Protein AF-A0A9N9ANK9-F1 (afdb_monomer_lite)

pLDDT: mean 88.63, std 9.68, range [51.28, 98.12]

Foldseek 3Di:
DVVVVVLVVVLVVVLVVLVVVQVVVQVVVVDQAPDNQPDDGGPPDDSVCSNVVSVVVSVVVVLVVCCVVVVDPPVVSVVVVVVVVVVVVVVVCCVPVPCVVVCVVVVVCPDPVVVVVVPDDCPPPPDPSVVVVVVVVVVVVVVVD

Structure (mmCIF, N/CA/C/O backbone):
data_AF-A0A9N9ANK9-F1
#
_entry.id   AF-A0A9N9ANK9-F1
#
loop_
_atom_site.group_PDB
_atom_site.id
_atom_site.type_symbol
_atom_site.label_atom_id
_atom_site.label_alt_id
_atom_site.label_comp_id
_atom_site.label_asym_id
_atom_site.label_entity_id
_atom_site.label_seq_id
_atom_site.pdbx_PDB_ins_code
_atom_site.Cartn_x
_atom_site.Cartn_y
_atom_site.Cartn_z
_atom_site.occupancy
_atom_site.B_iso_or_equiv
_atom_site.auth_seq_id
_atom_site.auth_comp_id
_atom_site.auth_asym_id
_atom_site.auth_atom_id
_atom_site.pdbx_PDB_model_num
ATOM 1 N N . MET A 1 1 ? -1.232 -10.066 -22.887 1.00 51.28 1 MET A N 1
ATOM 2 C CA . MET A 1 1 ? -2.193 -10.144 -21.765 1.00 51.28 1 MET A CA 1
ATOM 3 C C . MET A 1 1 ? -1.749 -11.179 -20.721 1.00 51.28 1 MET A C 1
ATOM 5 O O . MET A 1 1 ? -1.412 -10.767 -19.623 1.00 51.28 1 MET A O 1
ATOM 9 N N . ALA A 1 2 ? -1.550 -12.457 -21.082 1.00 61.03 2 ALA A N 1
ATOM 10 C CA . ALA A 1 2 ? -1.174 -13.544 -20.151 1.00 61.03 2 ALA A CA 1
ATOM 11 C C . ALA A 1 2 ? 0.040 -13.285 -19.223 1.00 61.03 2 ALA A C 1
ATOM 13 O O . ALA A 1 2 ? 0.011 -13.645 -18.052 1.00 61.03 2 ALA A O 1
ATOM 14 N N . ARG A 1 3 ? 1.102 -12.609 -19.694 1.00 64.50 3 ARG A N 1
ATOM 15 C CA . ARG A 1 3 ? 2.289 -12.312 -18.860 1.00 64.50 3 ARG A CA 1
ATOM 16 C C . ARG A 1 3 ? 1.998 -11.349 -17.695 1.00 64.50 3 ARG A C 1
ATOM 18 O O . ARG A 1 3 ? 2.727 -11.384 -16.711 1.00 64.50 3 ARG A O 1
ATOM 25 N N . ARG A 1 4 ? 0.996 -10.466 -17.805 1.00 70.81 4 ARG A N 1
ATOM 26 C CA . ARG A 1 4 ? 0.633 -9.533 -16.718 1.00 70.81 4 ARG A CA 1
ATOM 27 C C . ARG A 1 4 ? -0.197 -10.247 -15.647 1.00 70.81 4 ARG A C 1
ATOM 29 O O . ARG A 1 4 ? 0.123 -10.116 -14.472 1.00 70.81 4 ARG A O 1
ATOM 36 N N . GLU A 1 5 ? -1.136 -11.090 -16.073 1.00 76.88 5 GLU A N 1
ATOM 37 C CA . GLU A 1 5 ? -1.955 -11.929 -15.186 1.00 76.88 5 GLU A CA 1
ATOM 38 C C . GLU A 1 5 ? -1.100 -12.883 -14.341 1.00 76.88 5 GLU A C 1
ATOM 40 O O . GLU A 1 5 ? -1.249 -12.936 -13.126 1.00 76.88 5 GLU A O 1
ATOM 45 N N . ILE A 1 6 ? -0.126 -13.574 -14.949 1.00 87.31 6 ILE A N 1
ATOM 46 C CA . ILE A 1 6 ? 0.747 -14.516 -14.222 1.00 87.31 6 ILE A CA 1
ATOM 47 C C . ILE A 1 6 ? 1.570 -13.805 -13.140 1.00 87.31 6 ILE A C 1
ATOM 49 O O . ILE A 1 6 ? 1.766 -14.346 -12.056 1.00 87.31 6 ILE A O 1
ATOM 53 N N . VAL A 1 7 ? 2.043 -12.584 -13.406 1.00 88.88 7 VAL A N 1
ATOM 54 C CA . VAL A 1 7 ? 2.801 -11.802 -12.416 1.00 88.88 7 VAL A CA 1
ATOM 55 C C . VAL A 1 7 ? 1.907 -11.405 -11.245 1.00 88.88 7 VAL A C 1
ATOM 57 O O . VAL A 1 7 ? 2.340 -11.519 -10.101 1.00 88.88 7 VAL A O 1
ATOM 60 N N . ALA A 1 8 ? 0.671 -10.980 -11.518 1.00 87.56 8 ALA A N 1
ATOM 61 C CA . ALA A 1 8 ? -0.296 -10.644 -10.479 1.00 87.56 8 ALA A CA 1
ATOM 62 C C . ALA A 1 8 ? -0.654 -11.871 -9.625 1.00 87.56 8 ALA A C 1
ATOM 64 O O . ALA A 1 8 ? -0.640 -11.787 -8.400 1.00 87.56 8 ALA A O 1
ATOM 65 N N . ILE A 1 9 ? -0.877 -13.028 -10.259 1.00 91.69 9 ILE A N 1
ATOM 66 C CA . ILE A 1 9 ? -1.126 -14.301 -9.568 1.00 91.69 9 ILE A CA 1
ATOM 67 C C . ILE A 1 9 ? 0.074 -14.686 -8.695 1.00 91.69 9 ILE A C 1
ATOM 69 O O . ILE A 1 9 ? -0.098 -15.009 -7.523 1.00 91.69 9 ILE A O 1
ATOM 73 N N . ASN A 1 10 ? 1.296 -14.604 -9.226 1.00 93.00 10 ASN A N 1
ATOM 74 C CA . ASN A 1 10 ? 2.510 -14.924 -8.475 1.00 93.00 10 ASN A CA 1
ATOM 75 C C . ASN A 1 10 ? 2.708 -13.995 -7.266 1.00 93.00 10 ASN A C 1
ATOM 77 O O . ASN A 1 10 ? 3.046 -14.456 -6.178 1.00 93.00 10 ASN A O 1
ATOM 81 N N . MET A 1 11 ? 2.454 -12.695 -7.441 1.00 93.81 11 MET A N 1
ATOM 82 C CA . MET A 1 11 ? 2.492 -11.718 -6.352 1.00 93.81 11 MET A CA 1
ATOM 83 C C . MET A 1 11 ? 1.451 -12.042 -5.275 1.00 93.81 11 MET A C 1
ATOM 85 O O . MET A 1 11 ? 1.744 -11.991 -4.086 1.00 93.81 11 MET A O 1
ATOM 89 N N . PHE A 1 12 ? 0.239 -12.422 -5.682 1.00 93.88 12 PHE A N 1
ATOM 90 C CA . PHE A 1 12 ? -0.828 -12.777 -4.753 1.00 93.88 12 PHE A CA 1
ATOM 91 C C . PHE A 1 12 ? -0.499 -14.044 -3.951 1.00 93.88 12 PHE A C 1
ATOM 93 O O . PHE A 1 12 ? -0.618 -14.046 -2.728 1.00 93.88 12 PHE A O 1
ATOM 100 N N . ILE A 1 13 ? -0.006 -15.097 -4.609 1.00 95.44 13 ILE A N 1
ATOM 101 C CA . ILE A 1 13 ? 0.441 -16.331 -3.941 1.00 95.44 13 ILE A CA 1
ATOM 102 C C . ILE A 1 13 ? 1.585 -16.039 -2.962 1.00 95.44 13 ILE A C 1
ATOM 104 O O . ILE A 1 13 ? 1.593 -16.546 -1.835 1.00 95.44 13 ILE A O 1
ATOM 108 N N . GLY A 1 14 ? 2.539 -15.194 -3.361 1.00 95.31 14 GLY A N 1
ATOM 109 C CA . GLY A 1 14 ? 3.621 -14.774 -2.479 1.00 95.31 14 GLY A CA 1
ATOM 110 C C . GLY A 1 14 ? 3.116 -13.966 -1.281 1.00 95.31 14 GLY A C 1
ATOM 111 O O . GLY A 1 14 ? 3.576 -14.207 -0.168 1.00 95.31 14 GLY A O 1
ATOM 112 N N . GLN A 1 15 ? 2.115 -13.100 -1.462 1.00 95.25 15 GLN A N 1
ATOM 113 C CA . GLN A 1 15 ? 1.495 -12.349 -0.369 1.00 95.25 15 GLN A CA 1
ATOM 114 C C . GLN A 1 15 ? 0.753 -13.261 0.620 1.00 95.25 15 GLN A C 1
ATOM 116 O O . GLN A 1 15 ? 0.884 -13.077 1.830 1.00 95.25 15 GLN A O 1
ATOM 121 N N . LEU A 1 16 ? 0.024 -14.270 0.132 1.00 95.38 16 LEU A N 1
ATOM 122 C CA . LEU A 1 16 ? -0.623 -15.273 0.987 1.00 95.38 16 LEU A CA 1
ATOM 123 C C . LEU A 1 16 ? 0.405 -16.076 1.788 1.00 95.38 16 LEU A C 1
ATOM 125 O O . LEU A 1 16 ? 0.236 -16.286 2.987 1.00 95.38 16 LEU A O 1
ATOM 129 N N . THR A 1 17 ? 1.497 -16.479 1.137 1.00 95.25 17 THR A N 1
ATOM 130 C CA . THR A 1 17 ? 2.615 -17.151 1.811 1.00 95.25 17 THR A CA 1
ATOM 131 C C . THR A 1 17 ? 3.243 -16.238 2.863 1.00 95.25 17 THR A C 1
ATOM 133 O O . THR A 1 17 ? 3.527 -16.686 3.969 1.00 95.25 17 THR A O 1
ATOM 136 N N . CYS A 1 18 ? 3.405 -14.948 2.561 1.00 94.50 18 CYS A N 1
ATOM 137 C CA . CYS A 1 18 ? 3.950 -13.966 3.490 1.00 94.50 18 CYS A CA 1
ATOM 138 C C . CYS A 1 18 ? 3.066 -13.828 4.740 1.00 94.50 18 CYS A C 1
ATOM 140 O O . CYS A 1 18 ? 3.575 -13.888 5.857 1.00 94.50 18 CYS A O 1
ATOM 142 N N . GLU A 1 19 ? 1.745 -13.731 4.573 1.00 93.19 19 GLU A N 1
ATOM 143 C CA . GLU A 1 19 ? 0.803 -13.670 5.698 1.00 93.19 19 GLU A CA 1
ATOM 144 C C . GLU A 1 19 ? 0.806 -14.971 6.516 1.00 93.19 19 GLU A C 1
ATOM 146 O O . GLU A 1 19 ? 0.823 -14.940 7.747 1.00 93.19 19 GLU A O 1
ATOM 151 N N . LEU A 1 20 ? 0.888 -16.127 5.850 1.00 94.38 20 LEU A N 1
ATOM 152 C CA . LEU A 1 20 ? 1.031 -17.417 6.523 1.00 94.38 20 LEU A CA 1
ATOM 153 C C . LEU A 1 20 ? 2.319 -17.473 7.358 1.00 94.38 20 LEU A C 1
ATOM 155 O O . LEU A 1 20 ? 2.286 -17.867 8.525 1.00 94.38 20 LEU A O 1
ATOM 159 N N . THR A 1 21 ? 3.449 -17.038 6.798 1.00 93.44 21 THR A N 1
ATOM 160 C CA . THR A 1 21 ? 4.715 -16.945 7.529 1.00 93.44 21 THR A CA 1
ATOM 161 C C . THR A 1 21 ? 4.604 -15.972 8.702 1.00 93.44 21 THR A C 1
ATOM 163 O O . THR A 1 21 ? 5.070 -16.303 9.790 1.00 93.44 21 THR A O 1
ATOM 166 N N . ASN A 1 22 ? 3.943 -14.818 8.536 1.00 92.88 22 ASN A N 1
ATOM 167 C CA . ASN A 1 22 ? 3.691 -13.879 9.636 1.00 92.88 22 ASN A CA 1
ATOM 168 C C . ASN A 1 22 ? 2.927 -14.561 10.782 1.00 92.88 22 ASN A C 1
ATOM 170 O O . ASN A 1 22 ? 3.339 -14.484 11.941 1.00 92.88 22 ASN A O 1
ATOM 174 N N . ALA A 1 23 ? 1.853 -15.284 10.458 1.00 91.00 23 ALA A N 1
ATOM 175 C CA . ALA A 1 23 ? 1.030 -15.987 11.434 1.00 91.00 23 ALA A CA 1
ATOM 176 C C . ALA A 1 23 ? 1.799 -17.100 12.167 1.00 91.00 23 ALA A C 1
ATOM 178 O O . ALA A 1 23 ? 1.646 -17.261 13.380 1.00 91.00 23 ALA A O 1
ATOM 179 N N . ILE A 1 24 ? 2.646 -17.852 11.456 1.00 93.25 24 ILE A N 1
ATOM 180 C CA . ILE A 1 24 ? 3.510 -18.880 12.053 1.00 93.25 24 ILE A CA 1
ATOM 181 C C . ILE A 1 24 ? 4.541 -18.233 12.981 1.00 93.25 24 ILE A C 1
ATOM 183 O O . ILE A 1 24 ? 4.656 -18.634 14.138 1.00 93.25 24 ILE A O 1
ATOM 187 N N . LEU A 1 25 ? 5.248 -17.199 12.517 1.00 91.81 25 LEU A N 1
ATOM 188 C CA . LEU A 1 25 ? 6.277 -16.512 13.301 1.00 91.81 25 LEU A CA 1
ATOM 189 C C . LEU A 1 25 ? 5.710 -15.895 14.578 1.00 91.81 25 LEU A C 1
ATOM 191 O O . LEU A 1 25 ? 6.319 -16.033 15.636 1.00 91.81 25 LEU A O 1
ATOM 195 N N . LYS A 1 26 ? 4.508 -15.312 14.516 1.00 91.31 26 LYS A N 1
ATOM 196 C CA . LYS A 1 26 ? 3.802 -14.816 15.706 1.00 91.31 26 LYS A CA 1
ATOM 197 C C . LYS A 1 26 ? 3.621 -15.899 16.764 1.00 91.31 26 LYS A C 1
ATOM 199 O O . LYS A 1 26 ? 3.797 -15.634 17.949 1.00 91.31 26 LYS A O 1
ATOM 204 N N . ARG A 1 27 ? 3.308 -17.130 16.350 1.00 89.94 27 ARG A N 1
ATOM 205 C CA . ARG A 1 27 ? 3.131 -18.276 17.259 1.00 89.94 27 ARG A CA 1
ATOM 206 C C . ARG A 1 27 ? 4.448 -18.843 17.789 1.00 89.94 27 ARG A C 1
ATOM 208 O O . ARG A 1 27 ? 4.404 -19.538 18.803 1.00 89.94 27 ARG A O 1
ATOM 215 N N . ILE A 1 28 ? 5.573 -18.570 17.129 1.00 92.44 28 ILE A N 1
ATOM 216 C CA . ILE A 1 28 ? 6.914 -18.996 17.555 1.00 92.44 28 ILE A CA 1
ATOM 217 C C . ILE A 1 28 ? 7.517 -17.980 18.529 1.00 92.44 28 ILE A C 1
ATOM 219 O O . ILE A 1 28 ? 7.909 -18.361 19.625 1.00 92.44 28 ILE A O 1
ATOM 223 N N . ILE A 1 29 ? 7.567 -16.700 18.144 1.00 90.38 29 ILE A N 1
ATOM 224 C CA . ILE A 1 29 ? 8.255 -15.640 18.902 1.00 90.38 29 ILE A CA 1
ATOM 225 C C . ILE A 1 29 ? 7.463 -15.257 20.154 1.00 90.38 29 ILE A C 1
ATOM 227 O O . ILE A 1 29 ? 8.041 -15.027 21.210 1.00 90.38 29 ILE A O 1
ATOM 231 N N . ARG A 1 30 ? 6.131 -15.217 20.043 1.00 86.00 30 ARG A N 1
ATOM 232 C CA . ARG A 1 30 ? 5.210 -14.958 21.157 1.00 86.00 30 ARG A CA 1
ATOM 233 C C . ARG A 1 30 ? 5.501 -13.686 21.966 1.00 86.00 30 ARG A C 1
ATOM 235 O O . ARG A 1 30 ? 5.218 -13.636 23.159 1.00 86.00 30 ARG A O 1
ATOM 242 N N . GLU A 1 31 ? 6.025 -12.645 21.322 1.00 84.88 31 GLU A N 1
ATOM 243 C CA . GLU A 1 31 ? 6.311 -11.377 21.997 1.00 84.88 31 GLU A CA 1
ATOM 244 C C . GLU A 1 31 ? 5.015 -10.652 22.380 1.00 84.88 31 GLU A C 1
ATOM 246 O O . GLU A 1 31 ? 4.103 -10.480 21.555 1.00 84.88 31 GLU A O 1
ATOM 251 N N . GLN A 1 32 ? 4.943 -10.227 23.641 1.00 80.38 32 GLN A N 1
ATOM 252 C CA . GLN A 1 32 ? 3.843 -9.429 24.168 1.00 80.38 32 GLN A CA 1
ATOM 253 C C . GLN A 1 32 ? 3.865 -8.037 23.529 1.00 80.38 32 GLN A C 1
ATOM 255 O O . GLN A 1 32 ? 4.925 -7.454 23.304 1.00 80.38 32 GLN A O 1
ATOM 260 N N . ARG A 1 33 ? 2.690 -7.502 23.181 1.00 81.44 33 ARG A N 1
ATOM 261 C CA . ARG A 1 33 ? 2.611 -6.157 22.600 1.00 81.44 33 ARG A CA 1
ATOM 262 C C . ARG A 1 33 ? 3.108 -5.126 23.624 1.00 81.44 33 ARG A C 1
ATOM 264 O O . ARG A 1 33 ? 2.884 -5.316 24.814 1.00 81.44 33 ARG A O 1
ATOM 271 N N . PRO A 1 34 ? 3.660 -3.979 23.185 1.00 79.69 34 PRO A N 1
ATOM 272 C CA . PRO A 1 34 ? 4.038 -2.884 24.088 1.00 79.69 34 PRO A CA 1
ATOM 273 C C . PRO A 1 34 ? 2.884 -2.361 24.956 1.00 79.69 34 PRO A C 1
ATOM 275 O O . PRO A 1 34 ? 3.088 -1.624 25.916 1.00 79.69 34 PRO A O 1
ATOM 278 N N . THR A 1 35 ? 1.641 -2.680 24.597 1.00 71.81 35 THR A N 1
ATOM 279 C CA . THR A 1 35 ? 0.462 -2.366 25.393 1.00 71.81 35 THR A CA 1
ATOM 280 C C . THR A 1 35 ? -0.564 -3.479 25.215 1.00 71.81 35 THR A C 1
ATOM 282 O O . THR A 1 35 ? -1.080 -3.691 24.117 1.00 71.81 35 THR A O 1
ATOM 285 N N . ASP A 1 36 ? -0.892 -4.156 26.312 1.00 62.28 36 ASP A N 1
ATOM 286 C CA . ASP A 1 36 ? -1.730 -5.368 26.338 1.00 62.28 36 ASP A CA 1
ATOM 287 C C . ASP A 1 36 ? -3.182 -5.165 25.903 1.00 62.28 36 ASP A C 1
ATOM 289 O O . ASP A 1 36 ? -3.928 -6.120 25.721 1.00 62.28 36 ASP A O 1
ATOM 293 N N . LYS A 1 37 ? -3.600 -3.910 25.735 1.00 63.00 37 LYS A N 1
ATOM 294 C CA . LYS A 1 37 ? -4.984 -3.532 25.441 1.00 63.00 37 LYS A CA 1
ATOM 295 C C . LYS A 1 37 ? -5.261 -3.285 23.953 1.00 63.00 37 LYS A C 1
ATOM 297 O O . LYS A 1 37 ? -6.402 -3.032 23.607 1.00 63.00 37 LYS A O 1
ATOM 302 N N . LEU A 1 38 ? -4.261 -3.360 23.065 1.00 62.62 38 LEU A N 1
ATOM 303 C CA . LEU A 1 38 ? -4.417 -3.088 21.620 1.00 62.62 38 LEU A CA 1
ATOM 304 C C . LEU A 1 38 ? -4.949 -4.285 20.794 1.00 62.62 38 LEU A C 1
ATOM 306 O O . LEU A 1 38 ? -4.733 -4.356 19.582 1.00 62.62 38 LEU A O 1
ATOM 310 N N . GLY A 1 39 ? -5.639 -5.234 21.429 1.00 63.28 39 GLY A N 1
ATOM 311 C CA . GLY A 1 39 ? -6.278 -6.390 20.793 1.00 63.28 39 GLY A CA 1
ATOM 312 C C . GLY A 1 39 ? -5.525 -7.708 20.971 1.00 63.28 39 GLY A C 1
ATOM 313 O O . GLY A 1 39 ? -4.366 -7.734 21.383 1.00 63.28 39 GLY A O 1
ATOM 314 N N . ASP A 1 40 ? -6.192 -8.802 20.615 1.00 64.56 40 ASP A N 1
ATOM 315 C CA . ASP A 1 40 ? -5.705 -10.149 20.898 1.00 64.56 40 ASP A CA 1
ATOM 316 C C . ASP A 1 40 ? -4.525 -10.550 19.987 1.00 64.56 40 ASP A C 1
ATOM 318 O O . ASP A 1 40 ? -4.450 -10.201 18.799 1.00 64.56 40 ASP A O 1
ATOM 322 N N . GLY A 1 41 ? -3.574 -11.297 20.557 1.00 73.81 41 GLY A N 1
ATOM 323 C CA . GLY A 1 41 ? -2.460 -11.931 19.846 1.00 73.81 41 GLY A CA 1
ATOM 324 C C . GLY A 1 41 ? -1.095 -11.247 19.985 1.00 73.81 41 GLY A C 1
ATOM 325 O O . GLY A 1 41 ? -0.946 -10.153 20.521 1.00 73.81 41 GLY A O 1
ATOM 326 N N . TYR A 1 42 ? -0.069 -11.914 19.460 1.00 80.50 42 TYR A N 1
ATOM 327 C CA . TYR A 1 42 ? 1.328 -11.496 19.595 1.00 80.50 42 TYR A CA 1
ATOM 328 C C . TYR A 1 42 ? 1.660 -10.247 18.770 1.00 80.50 42 TYR A C 1
ATOM 330 O O . TYR A 1 42 ? 1.070 -10.004 17.710 1.00 80.50 42 TYR A O 1
ATOM 338 N N . GLY A 1 43 ? 2.579 -9.428 19.287 1.00 79.69 43 GLY A N 1
ATOM 339 C CA . GLY A 1 43 ? 2.971 -8.150 18.688 1.00 79.69 43 GLY A CA 1
ATOM 340 C C . GLY A 1 43 ? 3.968 -8.274 17.543 1.00 79.69 43 GLY A C 1
ATOM 341 O O . GLY A 1 43 ? 3.963 -7.443 16.637 1.00 79.69 43 GLY A O 1
ATOM 342 N N . MET A 1 44 ? 4.781 -9.328 17.554 1.00 85.38 44 MET A N 1
ATOM 343 C CA . MET A 1 44 ? 5.884 -9.497 16.614 1.00 85.38 44 MET A CA 1
ATOM 344 C C . MET A 1 44 ? 5.748 -10.781 15.793 1.00 85.38 44 MET A C 1
ATOM 346 O O . MET A 1 44 ? 5.400 -11.820 16.359 1.00 85.38 44 MET A O 1
ATOM 350 N N . PRO A 1 45 ? 6.042 -10.743 14.476 1.00 90.50 45 PRO A N 1
ATOM 351 C CA . PRO A 1 45 ? 6.375 -9.563 13.658 1.00 90.50 45 PRO A CA 1
ATOM 352 C C . PRO A 1 45 ? 5.146 -8.746 13.196 1.00 90.50 45 PRO A C 1
ATOM 354 O O . PRO A 1 45 ? 4.035 -9.267 13.072 1.00 90.50 45 PRO A O 1
ATOM 357 N N . SER A 1 46 ? 5.347 -7.461 12.875 1.00 91.06 46 SER A N 1
ATOM 358 C CA . SER A 1 46 ? 4.289 -6.567 12.366 1.00 91.06 46 SER A CA 1
ATOM 359 C C . SER A 1 46 ? 3.769 -7.001 10.986 1.00 91.06 46 SER A C 1
ATOM 361 O O . SER A 1 46 ? 4.512 -6.968 10.005 1.00 91.06 46 SER A O 1
ATOM 363 N N . SER A 1 47 ? 2.477 -7.351 10.890 1.00 89.31 47 SER A N 1
ATOM 364 C CA . SER A 1 47 ? 1.830 -7.739 9.620 1.00 89.31 47 SER A CA 1
ATOM 365 C C . SER A 1 47 ? 1.853 -6.614 8.589 1.00 89.31 47 SER A C 1
ATOM 367 O O . SER A 1 47 ? 2.157 -6.855 7.428 1.00 89.31 47 SER A O 1
ATOM 369 N N . HIS A 1 48 ? 1.586 -5.373 9.009 1.00 90.00 48 HIS A N 1
ATOM 370 C CA . HIS A 1 48 ? 1.578 -4.221 8.103 1.00 90.00 48 HIS A CA 1
ATOM 371 C C . HIS A 1 48 ? 2.969 -3.958 7.519 1.00 90.00 48 HIS A C 1
ATOM 373 O O . HIS A 1 48 ? 3.105 -3.748 6.316 1.00 90.00 48 HIS A O 1
ATOM 379 N N . ALA A 1 49 ? 4.012 -4.019 8.354 1.00 93.12 49 ALA A N 1
ATOM 380 C CA . ALA A 1 49 ? 5.383 -3.838 7.887 1.00 93.12 49 ALA A CA 1
ATOM 381 C C . ALA A 1 49 ? 5.802 -4.972 6.943 1.00 93.12 49 ALA A C 1
ATOM 383 O O . ALA A 1 49 ? 6.395 -4.716 5.898 1.00 93.12 49 ALA A O 1
ATOM 384 N N . GLN A 1 50 ? 5.450 -6.215 7.277 1.00 93.75 50 GLN A N 1
ATOM 385 C CA . GLN A 1 50 ? 5.754 -7.374 6.446 1.00 93.75 50 GLN A CA 1
ATOM 386 C C . GLN A 1 50 ? 5.030 -7.324 5.091 1.00 93.75 50 GLN A C 1
ATOM 388 O O . GLN A 1 50 ? 5.656 -7.582 4.065 1.00 93.75 50 GLN A O 1
ATOM 393 N N . PHE A 1 51 ? 3.754 -6.928 5.074 1.00 93.12 51 PHE A N 1
ATOM 394 C CA . PHE A 1 51 ? 2.981 -6.694 3.855 1.00 93.12 51 PHE A CA 1
ATOM 395 C C . PHE A 1 51 ? 3.672 -5.660 2.960 1.00 93.12 51 PHE A C 1
ATOM 397 O O . PHE A 1 51 ? 4.038 -5.960 1.826 1.00 93.12 51 PHE A O 1
ATOM 404 N N . VAL A 1 52 ? 3.921 -4.453 3.478 1.00 95.06 52 VAL A N 1
ATOM 405 C CA . VAL A 1 52 ? 4.520 -3.369 2.681 1.00 95.06 52 VAL A CA 1
ATOM 406 C C . VAL A 1 52 ? 5.933 -3.737 2.222 1.00 95.06 52 VAL A C 1
ATOM 408 O O . VAL A 1 52 ? 6.288 -3.489 1.070 1.00 95.06 52 VAL A O 1
ATOM 411 N N . GLY A 1 53 ? 6.721 -4.384 3.085 1.00 96.00 53 GLY A N 1
ATOM 412 C CA . GLY A 1 53 ? 8.063 -4.862 2.759 1.00 96.00 53 GLY A CA 1
ATOM 413 C C . GLY A 1 53 ? 8.069 -5.881 1.619 1.00 96.00 53 GLY A C 1
ATOM 414 O O . GLY A 1 53 ? 8.864 -5.745 0.688 1.00 96.00 53 GLY A O 1
ATOM 415 N N . TYR A 1 54 ? 7.151 -6.855 1.638 1.00 96.06 54 TYR A N 1
ATOM 416 C CA . TYR A 1 54 ? 6.989 -7.813 0.543 1.00 96.06 54 TYR A CA 1
ATOM 417 C C . TYR A 1 54 ? 6.681 -7.103 -0.780 1.00 96.06 54 TYR A C 1
ATOM 419 O O . TYR A 1 54 ? 7.387 -7.316 -1.769 1.00 96.06 54 TYR A O 1
ATOM 427 N N . PHE A 1 55 ? 5.674 -6.222 -0.796 1.00 93.88 55 PHE A N 1
ATOM 428 C CA . PHE A 1 55 ? 5.279 -5.500 -2.007 1.00 93.88 55 PHE A CA 1
ATOM 429 C C . PHE A 1 55 ? 6.412 -4.635 -2.562 1.00 93.88 55 PHE A C 1
ATOM 431 O O . PHE A 1 55 ? 6.628 -4.626 -3.776 1.00 93.88 55 PHE A O 1
ATOM 438 N N . ALA A 1 56 ? 7.157 -3.940 -1.700 1.00 94.56 56 ALA A N 1
ATOM 439 C CA . ALA A 1 56 ? 8.281 -3.107 -2.111 1.00 94.56 56 ALA A CA 1
ATOM 440 C C . ALA A 1 56 ? 9.388 -3.939 -2.776 1.00 94.56 56 ALA A C 1
ATOM 442 O O . ALA A 1 56 ? 9.784 -3.650 -3.908 1.00 94.56 56 ALA A O 1
ATOM 443 N N . VAL A 1 57 ? 9.844 -5.011 -2.117 1.00 96.12 57 VAL A N 1
ATOM 444 C CA . VAL A 1 57 ? 10.916 -5.873 -2.640 1.00 96.12 57 VAL A CA 1
ATOM 445 C C . VAL A 1 57 ? 10.478 -6.572 -3.924 1.00 96.12 57 VAL A C 1
ATOM 447 O O . VAL A 1 57 ? 11.206 -6.541 -4.918 1.00 96.12 57 VAL A O 1
ATOM 450 N N . PHE A 1 58 ? 9.274 -7.151 -3.946 1.00 95.50 58 PHE A N 1
ATOM 451 C CA . PHE A 1 58 ? 8.735 -7.804 -5.137 1.00 95.50 58 PHE A CA 1
ATOM 452 C C . PHE A 1 58 ? 8.649 -6.832 -6.318 1.00 95.50 58 PHE A C 1
ATOM 454 O O . PHE A 1 58 ? 9.073 -7.170 -7.422 1.00 95.50 58 PHE A O 1
ATOM 461 N N . SER A 1 59 ? 8.150 -5.613 -6.091 1.00 93.25 59 SER A N 1
ATOM 462 C CA . SER A 1 59 ? 8.016 -4.595 -7.139 1.00 93.25 59 SER A CA 1
ATOM 463 C C . SER A 1 59 ? 9.373 -4.174 -7.701 1.00 93.25 59 SER A C 1
ATOM 465 O O . SER A 1 59 ? 9.526 -4.100 -8.919 1.00 93.25 59 SER A O 1
ATOM 467 N N . ILE A 1 60 ? 10.378 -3.958 -6.847 1.00 94.31 60 ILE A N 1
ATOM 468 C CA . ILE A 1 60 ? 11.739 -3.602 -7.281 1.00 94.31 60 ILE A CA 1
ATOM 469 C C . ILE A 1 60 ? 12.348 -4.723 -8.129 1.00 94.31 60 ILE A C 1
ATOM 471 O O . ILE A 1 60 ? 12.826 -4.467 -9.236 1.00 94.31 60 ILE A O 1
ATOM 475 N N . LEU A 1 61 ? 12.283 -5.971 -7.654 1.00 94.88 61 LEU A N 1
ATOM 476 C CA . LEU A 1 61 ? 12.776 -7.128 -8.405 1.00 94.88 61 LEU A CA 1
ATOM 477 C C . LEU A 1 61 ? 12.028 -7.286 -9.730 1.00 94.88 61 LEU A C 1
ATOM 479 O O . LEU A 1 61 ? 12.635 -7.549 -10.769 1.00 94.88 61 LEU A O 1
ATOM 483 N N . HIS A 1 62 ? 10.714 -7.063 -9.723 1.00 93.62 62 HIS A N 1
ATOM 484 C CA . HIS A 1 62 ? 9.907 -7.106 -10.928 1.00 93.62 62 HIS A CA 1
ATOM 485 C C . HIS A 1 62 ? 10.366 -6.070 -11.957 1.00 93.62 62 HIS A C 1
ATOM 487 O O . HIS A 1 62 ? 10.590 -6.422 -13.116 1.00 93.62 62 HIS A O 1
ATOM 493 N N . LEU A 1 63 ? 10.552 -4.815 -11.544 1.00 93.69 63 LEU A N 1
ATOM 494 C CA . LEU A 1 63 ? 11.044 -3.744 -12.410 1.00 93.69 63 LEU A CA 1
ATOM 495 C C . LEU A 1 63 ? 12.448 -4.049 -12.943 1.00 93.69 63 LEU A C 1
ATOM 497 O O . LEU A 1 63 ? 12.686 -3.881 -14.140 1.00 93.69 63 LEU A O 1
ATOM 501 N N . TYR A 1 64 ? 13.335 -4.590 -12.104 1.00 94.38 64 TYR A N 1
ATOM 502 C CA . TYR A 1 64 ? 14.658 -5.049 -12.528 1.00 94.38 64 TYR A CA 1
ATOM 503 C C . TYR A 1 64 ? 14.566 -6.076 -13.664 1.00 94.38 64 TYR A C 1
ATOM 505 O O . TYR A 1 64 ? 15.232 -5.921 -14.688 1.00 94.38 64 TYR A O 1
ATOM 513 N N . THR A 1 65 ? 13.672 -7.070 -13.558 1.00 93.88 65 THR A N 1
ATOM 514 C CA . THR A 1 65 ? 13.499 -8.063 -14.636 1.00 93.88 65 THR A CA 1
ATOM 515 C C . THR A 1 65 ? 13.045 -7.440 -15.959 1.00 93.88 65 THR A C 1
ATOM 517 O O . THR A 1 65 ? 13.367 -7.963 -17.025 1.00 93.88 65 THR A O 1
ATOM 520 N N . ARG A 1 66 ? 12.316 -6.314 -15.926 1.00 93.69 66 ARG A N 1
ATOM 521 C CA . ARG A 1 66 ? 11.879 -5.621 -17.147 1.00 93.69 66 ARG A CA 1
ATOM 522 C C . ARG A 1 66 ? 13.029 -4.945 -17.872 1.00 93.69 66 ARG A C 1
ATOM 524 O O . ARG A 1 66 ? 13.043 -4.963 -19.099 1.00 93.69 66 ARG A O 1
ATOM 531 N N . VAL A 1 67 ? 13.975 -4.392 -17.120 1.00 95.25 67 VAL A N 1
ATOM 532 C CA . VAL A 1 67 ? 15.200 -3.818 -17.680 1.00 95.25 67 VAL A CA 1
ATOM 533 C C . VAL A 1 67 ? 16.115 -4.929 -18.187 1.00 95.25 67 VAL A C 1
ATOM 535 O O . VAL A 1 67 ? 16.546 -4.881 -19.332 1.00 95.25 67 VAL A O 1
ATOM 538 N N . TYR A 1 68 ? 16.338 -5.973 -17.383 1.00 95.12 68 TYR A N 1
ATOM 539 C CA . TYR A 1 68 ? 17.212 -7.098 -17.738 1.00 95.12 68 TYR A CA 1
ATOM 540 C C . TYR A 1 68 ? 16.778 -7.817 -19.026 1.00 95.12 68 TYR A C 1
ATOM 542 O O . TYR A 1 68 ? 17.606 -8.147 -19.868 1.00 95.12 68 TYR A O 1
ATOM 550 N N . LEU A 1 69 ? 15.470 -8.022 -19.213 1.00 94.75 69 LEU A N 1
ATOM 551 C CA . LEU A 1 69 ? 14.911 -8.649 -20.417 1.00 94.75 69 LEU A CA 1
ATOM 552 C C . LEU A 1 69 ? 14.717 -7.666 -21.589 1.00 94.75 69 LEU A C 1
ATOM 554 O O . LEU A 1 69 ? 14.059 -8.018 -22.565 1.00 94.75 69 LEU A O 1
ATOM 558 N N . ASN A 1 70 ? 15.257 -6.445 -21.498 1.00 92.88 70 ASN A N 1
ATOM 559 C CA . ASN A 1 70 ? 15.163 -5.389 -22.513 1.00 92.88 70 ASN A CA 1
ATOM 560 C C . ASN A 1 70 ? 13.724 -4.981 -22.893 1.00 92.88 70 ASN A C 1
ATOM 562 O O . ASN A 1 70 ? 13.478 -4.506 -23.999 1.00 92.88 70 ASN A O 1
ATOM 566 N N . TYR A 1 71 ? 12.757 -5.133 -21.981 1.00 91.88 71 TYR A N 1
ATOM 567 C CA . TYR A 1 71 ? 11.393 -4.627 -22.188 1.00 91.88 71 TYR A CA 1
ATOM 568 C C . TYR A 1 71 ? 11.270 -3.124 -21.906 1.00 91.88 71 TYR A C 1
ATOM 570 O O . TYR A 1 71 ? 10.397 -2.471 -22.473 1.00 91.88 71 TYR A O 1
ATOM 578 N N . HIS A 1 72 ? 12.113 -2.587 -21.020 1.00 94.38 72 HIS A N 1
ATOM 579 C CA . HIS A 1 72 ? 12.145 -1.172 -20.649 1.00 94.38 72 HIS A CA 1
ATOM 580 C C . HIS A 1 72 ? 13.580 -0.676 -20.497 1.00 94.38 72 HIS A C 1
ATOM 582 O O . HIS A 1 72 ? 14.466 -1.434 -20.109 1.00 94.38 72 HIS A O 1
ATOM 588 N N . THR A 1 73 ? 13.800 0.616 -20.738 1.00 96.56 73 THR A N 1
ATOM 589 C CA . THR A 1 73 ? 15.071 1.264 -20.390 1.00 96.56 73 THR A CA 1
ATOM 590 C C . THR A 1 73 ? 15.086 1.670 -18.909 1.00 96.56 73 THR A C 1
ATOM 592 O O . THR A 1 73 ? 14.020 1.926 -18.336 1.00 96.56 73 THR A O 1
ATOM 595 N N . PRO A 1 74 ? 16.266 1.791 -18.266 1.00 95.81 74 PRO A N 1
ATOM 596 C CA . PRO A 1 74 ? 16.360 2.282 -16.888 1.00 95.81 74 PRO A CA 1
ATOM 597 C C . PRO A 1 74 ? 15.669 3.638 -16.701 1.00 95.81 74 PRO A C 1
ATOM 599 O O . PRO A 1 74 ? 14.936 3.836 -15.735 1.00 95.81 74 PRO A O 1
ATOM 602 N N . THR A 1 75 ? 15.821 4.545 -17.670 1.00 96.81 75 THR A N 1
ATOM 603 C CA . THR A 1 75 ? 15.190 5.869 -17.647 1.00 96.81 75 THR A CA 1
ATOM 604 C C . THR A 1 75 ? 13.665 5.781 -17.638 1.00 96.81 75 THR A C 1
ATOM 606 O O . THR A 1 75 ? 13.031 6.482 -16.856 1.00 96.81 75 THR A O 1
ATOM 609 N N . GLN A 1 76 ? 13.060 4.901 -18.447 1.00 96.88 76 GLN A N 1
ATOM 610 C CA . GLN A 1 76 ? 11.604 4.702 -18.444 1.00 96.88 76 GLN A CA 1
ATOM 611 C C . GLN A 1 76 ? 11.098 4.239 -17.074 1.00 96.88 76 GLN A C 1
ATOM 613 O O . GLN A 1 76 ? 10.083 4.740 -16.590 1.00 96.88 76 GLN A O 1
ATOM 618 N N . VAL A 1 77 ? 11.818 3.313 -16.435 1.00 96.12 77 VAL A N 1
ATOM 619 C CA . VAL A 1 77 ? 11.468 2.809 -15.101 1.00 96.12 77 VAL A CA 1
ATOM 620 C C . VAL A 1 77 ? 11.591 3.909 -14.043 1.00 96.12 77 VAL A C 1
ATOM 622 O O . VAL A 1 77 ? 10.668 4.088 -13.251 1.00 96.12 77 VAL A O 1
ATOM 625 N N . ILE A 1 78 ? 12.684 4.678 -14.052 1.00 95.88 78 ILE A N 1
ATOM 626 C CA . ILE A 1 78 ? 12.924 5.767 -13.090 1.00 95.88 78 ILE A CA 1
ATOM 627 C C . ILE A 1 78 ? 11.866 6.861 -13.232 1.00 95.88 78 ILE A C 1
ATOM 629 O O . ILE A 1 78 ? 11.256 7.255 -12.241 1.00 95.88 78 ILE A O 1
ATOM 633 N N . VAL A 1 79 ? 11.605 7.324 -14.458 1.00 97.50 79 VAL A N 1
ATOM 634 C CA . VAL A 1 79 ? 10.584 8.350 -14.716 1.00 97.50 79 VAL A CA 1
ATOM 635 C C . VAL A 1 79 ? 9.207 7.862 -14.264 1.00 97.50 79 VAL A C 1
ATOM 637 O O . VAL A 1 79 ? 8.504 8.590 -13.565 1.00 97.50 79 VAL A O 1
ATOM 640 N N . GLY A 1 80 ? 8.842 6.616 -14.586 1.00 95.88 80 GLY A N 1
ATOM 641 C CA . GLY A 1 80 ? 7.586 6.020 -14.128 1.00 95.88 80 GLY A CA 1
ATOM 642 C C . GLY A 1 80 ? 7.474 5.962 -12.601 1.00 95.88 80 GLY A C 1
ATOM 643 O O . GLY A 1 80 ? 6.436 6.323 -12.049 1.00 95.88 80 GLY A O 1
ATOM 644 N N . TYR A 1 81 ? 8.549 5.572 -11.912 1.00 94.19 81 TYR A N 1
ATOM 645 C CA . TYR A 1 81 ? 8.591 5.522 -10.450 1.00 94.19 81 TYR A CA 1
ATOM 646 C C . TYR A 1 81 ? 8.442 6.910 -9.809 1.00 94.19 81 TYR A C 1
ATOM 648 O O . TYR A 1 81 ? 7.686 7.068 -8.849 1.00 94.19 81 TYR A O 1
ATOM 656 N N . VAL A 1 82 ? 9.113 7.930 -10.357 1.00 96.94 82 VAL A N 1
ATOM 657 C CA . VAL A 1 82 ? 9.023 9.317 -9.871 1.00 96.94 82 VAL A CA 1
ATOM 658 C C . VAL A 1 82 ? 7.607 9.860 -10.044 1.00 96.94 82 VAL A C 1
ATOM 660 O O . VAL A 1 82 ? 7.025 10.359 -9.082 1.00 96.94 82 VAL A O 1
ATOM 663 N N . ILE A 1 83 ? 7.023 9.711 -11.236 1.00 97.94 83 ILE A N 1
ATOM 664 C CA . ILE A 1 83 ? 5.651 10.163 -11.508 1.00 97.94 83 ILE A CA 1
ATOM 665 C C . ILE A 1 83 ? 4.660 9.453 -10.577 1.00 97.94 83 ILE A C 1
ATOM 667 O O . ILE A 1 83 ? 3.815 10.107 -9.968 1.00 97.94 83 ILE A O 1
ATOM 671 N N . GLY A 1 84 ? 4.788 8.131 -10.416 1.00 96.44 84 GLY A N 1
ATOM 672 C CA . GLY A 1 84 ? 3.936 7.357 -9.512 1.00 96.44 84 GLY A CA 1
ATOM 673 C C . GLY A 1 84 ? 4.063 7.788 -8.048 1.00 96.44 84 GLY A C 1
ATOM 674 O O . GLY A 1 84 ? 3.053 7.903 -7.358 1.00 96.44 84 GLY A O 1
ATOM 675 N N . SER A 1 85 ? 5.278 8.096 -7.587 1.00 95.88 85 SER A N 1
ATOM 676 C CA . SER A 1 85 ? 5.521 8.573 -6.219 1.00 95.88 85 SER A CA 1
ATOM 677 C C . SER A 1 85 ? 4.903 9.951 -5.972 1.00 95.88 85 SER A C 1
ATOM 679 O O . SER A 1 85 ? 4.268 10.161 -4.939 1.00 95.88 85 SER A O 1
ATOM 681 N N . ILE A 1 86 ? 5.024 10.874 -6.933 1.00 98.12 86 ILE A N 1
ATOM 682 C CA . ILE A 1 86 ? 4.379 12.195 -6.862 1.00 98.12 86 ILE A CA 1
ATOM 683 C C . ILE A 1 86 ? 2.861 12.029 -6.804 1.00 98.12 86 ILE A C 1
ATOM 685 O O . ILE A 1 86 ? 2.213 12.608 -5.936 1.00 98.12 86 ILE A O 1
ATOM 689 N N . PHE A 1 87 ? 2.292 11.197 -7.680 1.00 98.12 87 PHE A N 1
ATOM 690 C CA . PHE A 1 87 ? 0.857 10.936 -7.682 1.00 98.12 87 PHE A CA 1
ATOM 691 C C . PHE A 1 87 ? 0.380 10.351 -6.347 1.00 98.12 87 PHE A C 1
ATOM 693 O O . PHE A 1 87 ? -0.622 10.814 -5.809 1.00 98.12 87 PHE A O 1
ATOM 700 N N . ALA A 1 88 ? 1.107 9.384 -5.777 1.00 95.81 88 ALA A N 1
ATOM 701 C CA . ALA A 1 88 ? 0.783 8.805 -4.474 1.00 95.81 88 ALA A CA 1
ATOM 702 C C . ALA A 1 88 ? 0.804 9.857 -3.350 1.00 95.81 88 ALA A C 1
ATOM 704 O O . ALA A 1 88 ? -0.111 9.890 -2.527 1.00 95.81 88 ALA A O 1
ATOM 705 N N . ALA A 1 89 ? 1.797 10.752 -3.344 1.00 97.44 89 ALA A N 1
ATOM 706 C CA . ALA A 1 89 ? 1.873 11.848 -2.382 1.00 97.44 89 ALA A CA 1
ATOM 707 C C . ALA A 1 89 ? 0.704 12.834 -2.545 1.00 97.44 89 ALA A C 1
ATOM 709 O O . ALA A 1 89 ? 0.036 13.170 -1.568 1.00 97.44 89 ALA A O 1
ATOM 710 N N . CYS A 1 90 ? 0.403 13.249 -3.779 1.00 98.00 90 CYS A N 1
ATOM 711 C CA . CYS A 1 90 ? -0.741 14.112 -4.072 1.00 98.00 90 CYS A CA 1
ATOM 712 C C . CYS A 1 90 ? -2.067 13.458 -3.666 1.00 98.00 90 CYS A C 1
ATOM 714 O O . CYS A 1 90 ? -2.926 14.125 -3.096 1.00 98.00 90 CYS A O 1
ATOM 716 N N . TRP A 1 91 ? -2.226 12.158 -3.922 1.00 97.62 91 TRP A N 1
ATOM 717 C CA . TRP A 1 91 ? -3.410 11.399 -3.530 1.00 97.62 91 TRP A CA 1
ATOM 718 C C . TRP A 1 91 ? -3.572 11.344 -2.011 1.00 97.62 91 TRP A C 1
ATOM 720 O O . TRP A 1 91 ? -4.662 11.601 -1.506 1.00 97.62 91 TRP A O 1
ATOM 730 N N . PHE A 1 92 ? -2.490 11.077 -1.276 1.00 95.88 92 PHE A N 1
ATOM 731 C CA . PHE A 1 92 ? -2.506 11.100 0.185 1.00 95.88 92 PHE A CA 1
ATOM 732 C C . PHE A 1 92 ? -2.927 12.476 0.716 1.00 95.88 92 PHE A C 1
ATOM 734 O O . PHE A 1 92 ? -3.833 12.566 1.541 1.00 95.88 92 PHE A O 1
ATOM 741 N N . VAL A 1 93 ? -2.339 13.555 0.186 1.00 96.81 93 VAL A N 1
ATOM 742 C CA . VAL A 1 93 ? -2.692 14.928 0.573 1.00 96.81 93 VAL A CA 1
ATOM 743 C C . VAL A 1 93 ? -4.159 15.235 0.266 1.00 96.81 93 VAL A C 1
ATOM 745 O O . VAL A 1 93 ? -4.864 15.773 1.116 1.00 96.81 93 VAL A O 1
ATOM 748 N N . LEU A 1 94 ? -4.643 14.863 -0.921 1.00 97.06 94 LEU A N 1
ATOM 749 C CA . LEU A 1 94 ? -6.040 15.037 -1.310 1.00 97.06 94 LEU A CA 1
ATOM 750 C C . LEU A 1 94 ? -6.984 14.308 -0.343 1.00 97.06 94 LEU A C 1
ATOM 752 O O . LEU A 1 94 ? -7.964 14.887 0.123 1.00 97.06 94 LEU A O 1
ATOM 756 N N . VAL A 1 95 ? -6.701 13.045 -0.029 1.00 94.88 95 VAL A N 1
ATOM 757 C CA . VAL A 1 95 ? -7.536 12.240 0.868 1.00 94.88 95 VAL A CA 1
ATOM 758 C C . VAL A 1 95 ? -7.559 12.837 2.276 1.00 94.88 95 VAL A C 1
ATOM 760 O O . VAL A 1 95 ? -8.641 13.067 2.819 1.00 94.88 95 VAL A O 1
ATOM 763 N N . GLU A 1 96 ? -6.391 13.130 2.847 1.00 93.00 96 GLU A N 1
ATOM 764 C CA . GLU A 1 96 ? -6.259 13.538 4.248 1.00 93.00 96 GLU A CA 1
ATOM 765 C C . GLU A 1 96 ? -6.660 14.994 4.505 1.00 93.00 96 GLU A C 1
ATOM 767 O O . GLU A 1 96 ? -7.322 15.278 5.503 1.00 93.00 96 GLU A O 1
ATOM 772 N N . TYR A 1 97 ? -6.318 15.918 3.605 1.00 95.25 97 TYR A N 1
ATOM 773 C CA . TYR A 1 97 ? -6.549 17.352 3.816 1.00 95.25 97 TYR A CA 1
ATOM 774 C C . TYR A 1 97 ? -7.770 17.905 3.082 1.00 95.25 97 TYR A C 1
ATOM 776 O O . TYR A 1 97 ? -8.211 19.005 3.405 1.00 95.25 97 TYR A O 1
ATOM 784 N N . VAL A 1 98 ? -8.341 17.172 2.119 1.00 95.56 98 VAL A N 1
ATOM 785 C CA . VAL A 1 98 ? -9.532 17.626 1.381 1.00 95.56 98 VAL A CA 1
ATOM 786 C C . VAL A 1 98 ? -10.711 16.694 1.612 1.00 95.56 98 VAL A C 1
ATOM 788 O O . VAL A 1 98 ? -11.705 17.115 2.199 1.00 95.56 98 VAL A O 1
ATOM 791 N N . LEU A 1 99 ? -10.619 15.425 1.199 1.00 95.56 99 LEU A N 1
ATOM 792 C CA . LEU A 1 99 ? -11.763 14.501 1.218 1.00 95.56 99 LEU A CA 1
ATOM 793 C C . LEU A 1 99 ? -12.216 14.144 2.637 1.00 95.56 99 LEU A C 1
ATOM 795 O O . LEU A 1 99 ? -13.414 13.973 2.890 1.00 95.56 99 LEU A O 1
ATOM 799 N N . ARG A 1 100 ? -11.273 14.036 3.575 1.00 92.94 100 ARG A N 1
ATOM 800 C CA . ARG A 1 100 ? -11.573 13.756 4.977 1.00 92.94 100 ARG A CA 1
ATOM 801 C C . ARG A 1 100 ? -12.315 14.926 5.646 1.00 92.94 100 ARG A C 1
ATOM 803 O O . ARG A 1 100 ? -13.415 14.665 6.139 1.00 92.94 100 ARG A O 1
ATOM 810 N N . PRO A 1 101 ? -11.831 16.188 5.621 1.00 93.50 101 PRO A N 1
ATOM 811 C CA . PRO A 1 101 ? -12.550 17.318 6.221 1.00 93.50 101 PRO A CA 1
ATOM 812 C C . PRO A 1 101 ? -13.948 17.566 5.652 1.00 93.50 101 PRO A C 1
ATOM 814 O O . PRO A 1 101 ? -14.867 17.865 6.410 1.00 93.50 101 PRO A O 1
ATOM 817 N N . ILE A 1 102 ? -14.151 17.386 4.342 1.00 95.12 102 ILE A N 1
ATOM 818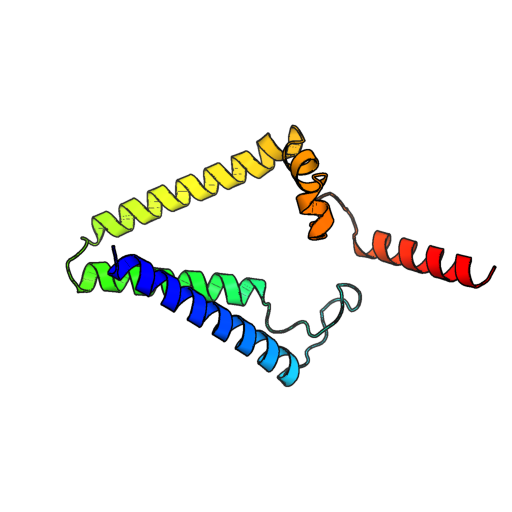 C CA . ILE A 1 102 ? -15.480 17.561 3.722 1.00 95.12 102 ILE A CA 1
ATOM 819 C C . ILE A 1 102 ? -16.444 16.393 4.011 1.00 95.12 102 ILE A C 1
ATOM 821 O O . ILE A 1 102 ? -17.583 16.383 3.541 1.00 95.12 102 ILE A O 1
ATOM 825 N N . GLY A 1 103 ? -16.002 15.384 4.769 1.00 92.88 103 GLY A N 1
ATOM 826 C CA . GLY A 1 103 ? -16.838 14.285 5.245 1.00 92.88 103 GLY A CA 1
ATOM 827 C C . GLY A 1 103 ? -17.081 13.164 4.233 1.00 92.88 103 GLY A C 1
ATOM 828 O O . GLY A 1 103 ? -17.950 12.324 4.474 1.00 92.88 103 GLY A O 1
ATOM 829 N N . VAL A 1 104 ? -16.331 13.099 3.125 1.00 94.44 104 VAL A N 1
ATOM 830 C CA . VAL A 1 104 ? -16.451 12.000 2.145 1.00 94.44 104 VAL A CA 1
ATOM 831 C C . VAL A 1 104 ? -16.066 10.666 2.783 1.00 94.44 104 VAL A C 1
ATOM 833 O O . VAL A 1 104 ? -16.812 9.69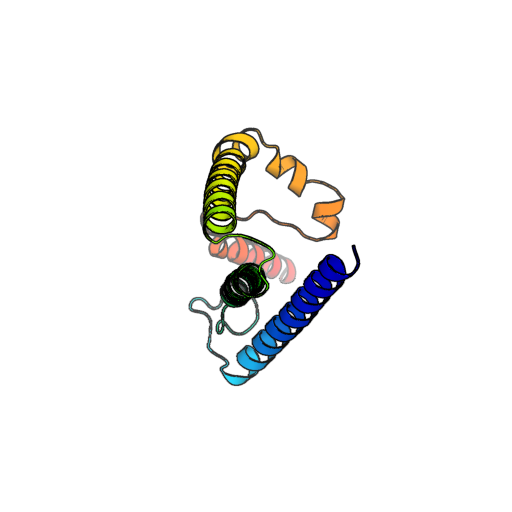7 2.655 1.00 94.44 104 VAL A O 1
ATOM 836 N N . LEU A 1 105 ? -14.959 10.621 3.532 1.00 92.00 105 LEU A N 1
ATOM 837 C CA . LEU A 1 105 ? -14.518 9.394 4.209 1.00 92.00 105 LEU A CA 1
ATOM 838 C C . LEU A 1 105 ? -15.537 8.926 5.251 1.00 92.00 105 LEU A C 1
ATOM 840 O O . LEU A 1 105 ? -15.843 7.739 5.314 1.00 92.00 105 LEU A O 1
ATOM 844 N N . LYS A 1 106 ? -16.132 9.858 6.006 1.00 91.38 106 LYS A N 1
ATOM 845 C CA . LYS A 1 106 ? -17.203 9.539 6.958 1.00 91.38 106 LYS A CA 1
ATOM 846 C C . LYS A 1 106 ? -18.391 8.881 6.252 1.00 91.38 106 LYS A C 1
ATOM 848 O O . LYS A 1 106 ? -18.822 7.809 6.656 1.00 91.38 106 LYS A O 1
ATOM 853 N N . LYS A 1 107 ? -18.871 9.475 5.153 1.00 93.75 107 LYS A N 1
ATOM 854 C CA . LYS A 1 107 ? -19.966 8.897 4.353 1.00 93.75 107 LYS A CA 1
ATOM 855 C C . LYS A 1 107 ? -19.619 7.509 3.807 1.00 93.75 107 LYS A C 1
ATOM 857 O O . LYS A 1 107 ? -20.489 6.644 3.767 1.00 93.75 107 LYS A O 1
ATOM 862 N N . ALA A 1 108 ? -18.368 7.291 3.400 1.00 93.00 108 ALA A N 1
ATOM 863 C CA . ALA A 1 108 ? -17.910 5.992 2.916 1.00 93.00 108 ALA A CA 1
ATOM 864 C C . ALA A 1 108 ? -17.931 4.923 4.026 1.00 93.00 108 ALA A C 1
ATOM 866 O O . ALA A 1 108 ? -18.451 3.828 3.805 1.00 93.00 108 ALA A O 1
ATOM 867 N N . VAL A 1 109 ? -17.437 5.252 5.225 1.00 92.31 109 VAL A N 1
ATOM 868 C CA . VAL A 1 109 ? -17.440 4.356 6.399 1.00 92.31 109 VAL A CA 1
ATOM 869 C C . VAL A 1 109 ? -18.859 4.105 6.932 1.00 92.31 109 VAL A C 1
ATOM 871 O O . VAL A 1 109 ? -19.161 3.003 7.380 1.00 92.31 109 VAL A O 1
ATOM 874 N N . ASP A 1 110 ? -19.771 5.072 6.809 1.00 93.62 110 ASP A N 1
ATOM 875 C CA . ASP A 1 110 ? -21.172 4.929 7.235 1.00 93.62 110 ASP A CA 1
ATOM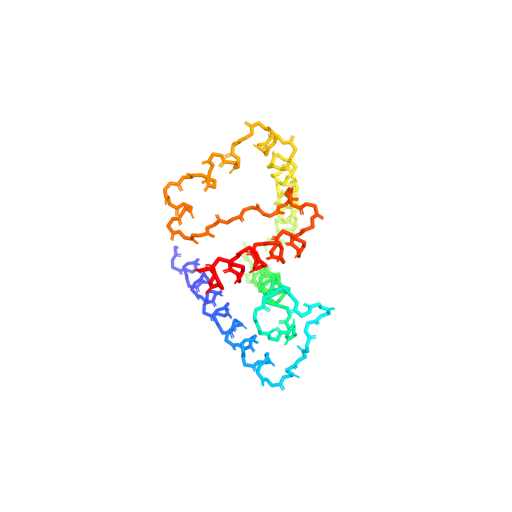 876 C C . ASP A 1 110 ? -22.041 4.096 6.266 1.00 93.62 110 ASP A C 1
ATOM 878 O O . ASP A 1 110 ? -23.213 3.818 6.563 1.00 93.62 110 ASP A O 1
ATOM 882 N N . SER A 1 111 ? -21.490 3.685 5.117 1.00 95.31 111 SER A N 1
ATOM 883 C CA . SER A 1 111 ? -22.204 2.915 4.094 1.00 95.31 111 SER A CA 1
ATOM 884 C C . SER A 1 111 ? -22.576 1.494 4.564 1.00 95.31 111 SER A C 1
ATOM 886 O O . SER A 1 111 ? -21.877 0.910 5.398 1.00 95.31 111 SER A O 1
ATOM 888 N N . PRO A 1 112 ? -23.647 0.879 4.017 1.00 95.25 112 PRO A N 1
ATOM 889 C CA . PRO A 1 112 ? -24.040 -0.488 4.380 1.00 95.25 112 PRO A CA 1
ATOM 890 C C . PRO A 1 112 ? -22.933 -1.523 4.144 1.00 95.25 112 PRO A C 1
ATOM 892 O O . PRO A 1 112 ? -22.775 -2.447 4.935 1.00 95.25 112 PRO A O 1
ATOM 895 N N . VAL A 1 113 ? -22.135 -1.338 3.088 1.00 94.50 113 VAL A N 1
ATOM 896 C CA . VAL A 1 113 ? -21.011 -2.224 2.750 1.00 94.50 113 VAL A CA 1
ATOM 897 C C . VAL A 1 113 ? -19.905 -2.120 3.798 1.00 94.50 113 VAL A C 1
ATOM 899 O O . VAL A 1 113 ? -19.431 -3.136 4.297 1.00 94.50 113 VAL A O 1
ATOM 902 N N . ALA A 1 114 ? -19.517 -0.901 4.176 1.00 91.94 114 ALA A N 1
ATOM 903 C CA . ALA A 1 114 ? -18.504 -0.687 5.205 1.00 91.94 114 ALA A CA 1
ATOM 904 C C . ALA A 1 114 ? -18.946 -1.253 6.564 1.00 91.94 114 ALA A C 1
ATOM 906 O O . ALA A 1 114 ? -18.154 -1.903 7.246 1.00 91.94 114 ALA A O 1
ATOM 907 N N . LYS A 1 115 ? -20.230 -1.097 6.910 1.00 92.25 115 LYS A N 1
ATOM 908 C CA . LYS A 1 115 ? -20.827 -1.688 8.117 1.00 92.25 115 LYS A CA 1
ATOM 909 C C . LYS A 1 115 ? -20.826 -3.215 8.086 1.00 92.25 115 LYS A C 1
ATOM 911 O O . LYS A 1 115 ? -20.504 -3.825 9.098 1.00 92.25 115 LYS A O 1
ATOM 916 N N . TYR A 1 116 ? -21.122 -3.824 6.937 1.00 94.38 116 TYR A N 1
ATOM 917 C CA . TYR A 1 116 ? -21.077 -5.279 6.765 1.00 94.38 116 TYR A CA 1
ATOM 918 C C . TYR A 1 116 ? -19.676 -5.857 7.028 1.00 94.38 116 TYR A C 1
ATOM 920 O O . TYR A 1 116 ? -19.544 -6.897 7.665 1.00 94.38 116 TYR A O 1
ATOM 928 N N . PHE A 1 117 ? -18.625 -5.158 6.591 1.00 94.50 117 PHE A N 1
ATOM 929 C CA . PHE A 1 117 ? -17.230 -5.558 6.817 1.00 94.50 117 PHE A CA 1
ATOM 930 C C . PHE A 1 117 ? -16.618 -5.012 8.117 1.00 94.50 117 PHE A C 1
ATOM 932 O O . PHE A 1 117 ? -15.419 -5.179 8.332 1.00 94.50 117 PHE A O 1
ATOM 939 N N . TYR A 1 118 ? -17.405 -4.362 8.982 1.00 88.81 118 TYR A N 1
ATOM 940 C CA . TYR A 1 118 ? -16.924 -3.734 10.221 1.00 88.81 118 TYR A CA 1
ATOM 941 C C . TYR A 1 118 ? -15.749 -2.760 10.005 1.00 88.81 118 TYR A C 1
ATOM 943 O O . TYR A 1 118 ? -14.854 -2.637 10.846 1.00 88.81 118 TYR A O 1
ATOM 951 N N . VAL A 1 119 ? -15.741 -2.052 8.871 1.00 90.19 119 VAL A N 1
ATOM 952 C CA . VAL A 1 119 ? -14.736 -1.025 8.581 1.00 90.19 119 VAL A CA 1
ATOM 953 C C . VAL A 1 119 ? -14.917 0.119 9.573 1.00 90.19 119 VAL A C 1
ATOM 955 O O . VAL A 1 119 ? -16.009 0.668 9.708 1.00 90.19 119 VAL A O 1
ATOM 958 N N . LYS A 1 120 ? -13.837 0.492 10.260 1.00 85.69 120 LYS A N 1
ATOM 959 C CA . LYS A 1 120 ? -13.827 1.586 11.234 1.00 85.69 120 LYS A CA 1
ATOM 960 C C . LYS A 1 120 ? -12.706 2.572 10.938 1.00 85.69 120 LYS A C 1
ATOM 962 O O . LYS A 1 120 ? -11.621 2.169 10.525 1.00 85.69 120 LYS A O 1
ATOM 967 N N . ASP A 1 121 ? -12.966 3.849 11.200 1.00 85.56 121 ASP A N 1
ATOM 968 C CA . ASP A 1 121 ? -11.954 4.904 11.199 1.00 85.56 121 ASP A CA 1
ATOM 969 C C . ASP A 1 121 ? -11.676 5.340 12.642 1.00 85.56 121 ASP A C 1
ATOM 971 O O . ASP A 1 121 ? -12.548 5.889 13.316 1.00 85.56 121 ASP A O 1
ATOM 975 N N . SER A 1 122 ? -10.463 5.069 13.123 1.00 82.25 122 SER A N 1
ATOM 976 C CA . SER A 1 122 ? -10.040 5.390 14.491 1.00 82.25 122 SER A CA 1
ATOM 977 C C . SER A 1 122 ? -9.192 6.660 14.578 1.00 82.25 122 SER A C 1
ATOM 979 O O . SER A 1 122 ? -8.744 7.003 15.669 1.00 82.25 122 SER A O 1
ATOM 981 N N . ILE A 1 123 ? -8.950 7.365 13.466 1.00 78.38 123 ILE A N 1
ATOM 982 C CA . ILE A 1 123 ? -7.971 8.462 13.435 1.00 78.38 123 ILE A CA 1
ATOM 983 C C . ILE A 1 123 ? -8.359 9.638 14.341 1.00 78.38 123 ILE A C 1
ATOM 985 O O . ILE A 1 123 ? -7.504 10.273 14.948 1.00 78.38 123 ILE A O 1
ATOM 989 N N . ASN A 1 124 ? -9.663 9.890 14.480 1.00 78.88 124 ASN A N 1
ATOM 990 C CA . ASN A 1 124 ? -10.206 10.981 15.290 1.00 78.88 124 ASN A CA 1
ATOM 991 C C . ASN A 1 124 ? -10.449 10.577 16.752 1.00 78.88 124 ASN A C 1
ATOM 993 O O . ASN A 1 124 ? -11.074 11.330 17.497 1.00 78.88 124 ASN A O 1
ATOM 997 N N . VAL A 1 125 ? -10.003 9.388 17.172 1.00 81.94 125 VAL A N 1
ATOM 998 C CA . VAL A 1 125 ? -10.153 8.918 18.550 1.00 81.94 125 VAL A CA 1
ATOM 999 C C . VAL A 1 125 ? -8.881 9.277 19.328 1.00 81.94 125 VAL A C 1
ATOM 1001 O O . VAL A 1 125 ? -7.876 8.580 19.196 1.00 81.94 125 VAL A O 1
ATOM 1004 N N . PRO A 1 126 ? -8.894 10.334 20.169 1.00 77.69 126 PRO A N 1
ATOM 1005 C CA . PRO A 1 126 ? -7.680 10.845 20.812 1.00 77.69 126 PRO A CA 1
ATOM 1006 C C . PRO A 1 126 ? -7.022 9.830 21.756 1.00 77.69 126 PRO A C 1
ATOM 1008 O O . PRO A 1 126 ? -5.814 9.864 21.963 1.00 77.69 126 PRO A O 1
ATOM 1011 N N . ASN A 1 127 ? -7.804 8.916 22.337 1.00 82.75 127 ASN A N 1
ATOM 1012 C CA . ASN A 1 127 ? -7.280 7.786 23.095 1.00 82.75 127 ASN A CA 1
ATOM 1013 C C . ASN A 1 127 ? -8.213 6.579 22.953 1.00 82.75 127 ASN A C 1
ATOM 1015 O O . ASN A 1 127 ? -9.196 6.448 23.686 1.00 82.75 127 ASN A O 1
ATOM 1019 N N . VAL A 1 128 ? -7.884 5.700 22.005 1.00 82.50 128 VAL A N 1
ATOM 1020 C CA . VAL A 1 128 ? -8.653 4.478 21.717 1.00 82.50 128 VAL A CA 1
ATOM 1021 C C . VAL A 1 128 ? -8.769 3.594 22.959 1.00 82.50 128 VAL A C 1
ATOM 1023 O O . VAL A 1 128 ? -9.861 3.141 23.285 1.00 82.50 128 VAL A O 1
ATOM 1026 N N . LEU A 1 129 ? -7.686 3.448 23.726 1.00 79.81 129 LEU A N 1
ATOM 1027 C CA . LEU A 1 129 ? -7.657 2.599 24.921 1.00 79.81 129 LEU A CA 1
ATOM 1028 C C . LEU A 1 129 ? -8.604 3.092 26.017 1.00 79.81 129 LEU A C 1
ATOM 1030 O O . LEU A 1 129 ? -9.239 2.294 26.701 1.00 79.81 129 LEU A O 1
ATOM 1034 N N . LYS A 1 130 ? -8.709 4.413 26.195 1.00 83.38 130 LYS A N 1
ATOM 1035 C CA . LYS A 1 130 ? -9.642 5.012 27.154 1.00 83.38 130 LYS A CA 1
ATOM 1036 C C . LYS A 1 130 ? -11.088 4.780 26.725 1.00 83.38 130 LYS A C 1
ATOM 1038 O O . LYS A 1 130 ? -11.929 4.503 27.575 1.00 83.38 130 LYS A O 1
ATOM 1043 N N . VAL A 1 131 ? -11.374 4.890 25.428 1.00 84.25 131 VAL A N 1
ATOM 1044 C CA . VAL A 1 131 ? -12.713 4.637 24.879 1.00 84.25 131 VAL A CA 1
ATOM 1045 C C . VAL A 1 131 ? -13.099 3.167 25.056 1.00 84.25 131 VAL A C 1
ATOM 1047 O O . VAL A 1 131 ? -14.166 2.887 25.598 1.00 84.25 131 VAL A O 1
ATOM 1050 N N . GLU A 1 132 ? -12.217 2.237 24.691 1.00 81.81 132 GLU A N 1
ATOM 1051 C CA . GLU A 1 132 ? -12.450 0.795 24.841 1.00 81.81 132 GLU A CA 1
ATOM 1052 C C . GLU A 1 132 ? -12.598 0.382 26.315 1.00 81.81 132 GLU A C 1
ATOM 1054 O O . GLU A 1 132 ? -13.515 -0.364 26.655 1.00 81.81 132 GLU A O 1
ATOM 1059 N N . TYR A 1 133 ? -11.769 0.921 27.220 1.00 82.19 133 TYR A N 1
ATOM 1060 C CA . TYR A 1 133 ? -11.880 0.654 28.659 1.00 82.19 133 TYR A CA 1
ATOM 1061 C C . TYR A 1 133 ? -13.210 1.140 29.252 1.00 82.19 133 TYR A C 1
ATOM 1063 O O . TYR A 1 133 ? -13.851 0.408 30.007 1.00 82.19 133 TYR A O 1
ATOM 1071 N N . SER A 1 134 ? -13.644 2.356 28.903 1.00 85.69 134 SER A N 1
ATOM 1072 C CA . SER A 1 134 ? -14.944 2.881 29.339 1.00 85.69 134 SER A CA 1
ATOM 1073 C C . SER A 1 134 ? -16.096 2.012 28.831 1.00 85.69 134 SER A C 1
ATOM 1075 O O . SER A 1 134 ? -17.033 1.743 29.578 1.00 85.69 134 SER A O 1
ATOM 1077 N N . HIS A 1 135 ? -16.007 1.526 27.589 1.00 84.94 135 HIS A N 1
ATOM 1078 C CA . HIS A 1 135 ? -17.004 0.625 27.018 1.00 84.94 135 HIS A CA 1
ATOM 1079 C C . HIS A 1 135 ? -17.053 -0.720 27.761 1.00 84.94 135 HIS A C 1
ATOM 1081 O O . HIS A 1 135 ? -18.134 -1.165 28.139 1.00 84.94 135 HIS A O 1
ATOM 1087 N N . TRP A 1 136 ? -15.899 -1.342 28.036 1.00 83.19 136 TRP A N 1
ATOM 1088 C CA . TRP A 1 136 ? -15.818 -2.579 28.827 1.00 83.19 136 TRP A CA 1
ATOM 1089 C C . TRP A 1 136 ? -16.431 -2.410 30.223 1.00 83.19 136 T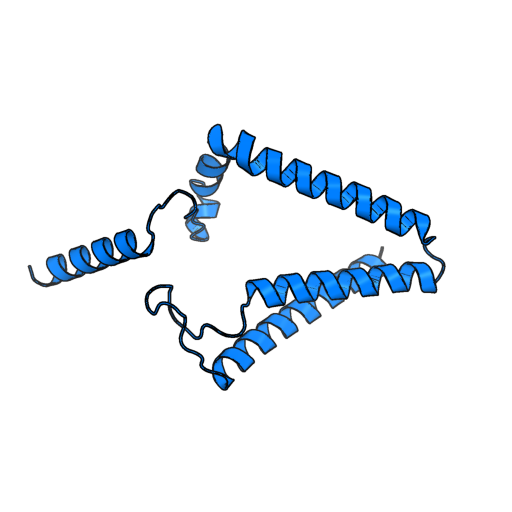RP A C 1
ATOM 1091 O O . TRP A 1 136 ? -17.243 -3.232 30.641 1.00 83.19 136 TRP A O 1
ATOM 1101 N N . LYS A 1 137 ? -16.099 -1.316 30.920 1.00 86.94 137 LYS A N 1
ATOM 1102 C CA . LYS A 1 137 ? -16.595 -1.057 32.277 1.00 86.94 137 LYS A CA 1
ATOM 1103 C C . LYS A 1 137 ? -18.118 -0.894 32.322 1.00 86.94 137 LYS A C 1
ATOM 1105 O O . LYS A 1 137 ? -18.749 -1.394 33.251 1.00 86.94 137 LYS A O 1
ATOM 1110 N N . ASN A 1 138 ? -18.704 -0.218 31.335 1.00 87.44 138 ASN A N 1
ATOM 1111 C CA . ASN A 1 138 ? -20.156 -0.047 31.254 1.00 87.44 138 ASN A CA 1
ATOM 1112 C C . ASN A 1 138 ? -20.859 -1.397 31.052 1.00 87.44 138 ASN A C 1
ATOM 1114 O O . ASN A 1 138 ? -21.758 -1.728 31.817 1.00 87.44 138 ASN A O 1
ATOM 1118 N N . VAL A 1 139 ? -20.369 -2.212 30.109 1.00 85.75 139 VAL A N 1
ATOM 1119 C CA . VAL A 1 139 ? -20.901 -3.562 29.854 1.00 85.75 139 VAL A CA 1
ATOM 1120 C C . VAL A 1 139 ? -20.798 -4.456 31.093 1.00 85.75 139 VAL A C 1
ATOM 1122 O O . VAL A 1 139 ? -21.719 -5.214 31.377 1.00 85.75 139 VAL A O 1
ATOM 1125 N N . GLU A 1 140 ? -19.699 -4.378 31.844 1.00 82.44 140 GLU A N 1
ATOM 1126 C CA . GLU A 1 140 ? -19.534 -5.153 33.078 1.00 82.44 140 GLU A CA 1
ATOM 1127 C C . GLU A 1 140 ? -20.517 -4.708 34.170 1.00 82.44 140 GLU A C 1
ATOM 1129 O O . GLU A 1 140 ? -21.102 -5.536 34.860 1.00 82.44 140 GLU A O 1
ATOM 1134 N N . THR A 1 141 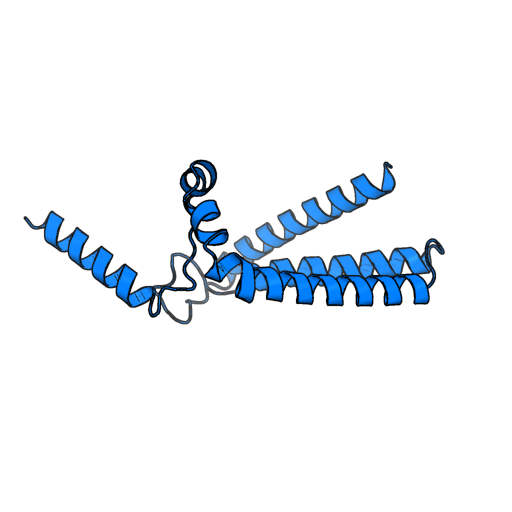? -20.756 -3.400 34.294 1.00 80.94 141 THR A N 1
ATOM 1135 C CA . THR A 1 141 ? -21.687 -2.845 35.290 1.00 80.94 141 THR A CA 1
ATOM 1136 C C . THR A 1 141 ? -23.137 -3.251 35.000 1.00 80.94 141 THR A C 1
ATOM 1138 O O . THR A 1 141 ? -23.895 -3.511 35.933 1.00 80.94 141 THR A O 1
ATOM 1141 N N . ASP A 1 142 ? -23.514 -3.350 33.723 1.00 79.06 142 ASP A N 1
ATOM 1142 C CA . ASP A 1 142 ? -24.854 -3.773 33.296 1.00 79.06 142 ASP A CA 1
ATOM 1143 C C . ASP A 1 142 ? -25.115 -5.272 33.509 1.00 79.06 142 ASP A C 1
ATOM 1145 O O . ASP A 1 142 ? -26.266 -5.668 33.637 1.00 79.06 142 ASP A O 1
ATOM 1149 N N . LYS A 1 143 ? -24.074 -6.112 33.592 1.00 74.00 143 LYS A N 1
ATOM 1150 C CA . LYS A 1 143 ? -24.217 -7.544 33.924 1.00 74.00 143 LYS A CA 1
ATOM 1151 C C . LYS A 1 143 ? -24.464 -7.812 35.408 1.00 74.00 143 LYS A C 1
ATOM 1153 O O . LYS A 1 143 ? -24.868 -8.915 35.763 1.00 74.00 143 LYS A O 1
ATOM 1158 N N . VAL A 1 144 ? -24.134 -6.850 36.269 1.00 66.94 144 VAL A N 1
ATOM 1159 C CA . VAL A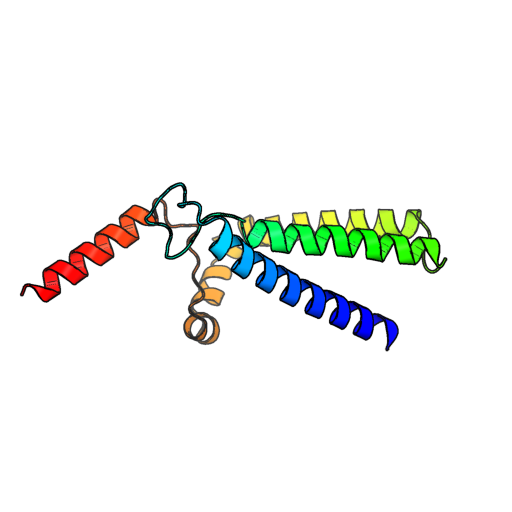 1 144 ? -24.237 -6.970 37.734 1.00 66.94 144 VAL A CA 1
ATOM 1160 C C . VAL A 1 144 ? -25.580 -6.427 38.251 1.00 66.94 144 VAL A C 1
ATOM 1162 O O . VAL A 1 144 ? -25.912 -6.631 39.418 1.00 66.94 144 VAL A O 1
ATOM 1165 N N . LYS A 1 145 ? -26.362 -5.758 37.395 1.00 54.28 145 LYS A N 1
ATOM 1166 C CA . LYS A 1 145 ? -27.749 -5.350 37.664 1.00 54.28 145 LYS A CA 1
ATOM 1167 C C . LYS A 1 145 ? -28.736 -6.411 37.198 1.00 54.28 145 LYS A C 1
ATOM 1169 O O . LYS A 1 145 ? -29.770 -6.544 37.886 1.00 54.28 145 LYS A O 1
#

InterPro domains:
  IPR000326 Phosphatidic acid phosphatase type 2/haloperoxidase [SM00014] (8-92)
  IPR036938 Phosphatidic acid phosphatase type 2/haloperoxidase superfamily [SSF48317] (6-97)

Sequence (145 aa):
MARREIVAINMFIGQLTCELTNAILKRIIREQRPTDKLGDGYGMPSSHAQFVGYFAVFSILHLYTRVYLNYHTPTQVIVGYVIGSIFAACWFVLVEYVLRPIGVLKKAVDSPVAKYFYVKDSINVPNVLKVEYSHWKNVETDKVK

Secondary structure (DSSP, 8-state):
-HHHHHHHHHHHHHHHHHHHHHHHHHHHH-PPPSSTTS-SS---S-HHHHHHHHHHHHHHHHHHHHHHTTSS-HHHHHHHHHHHHHHHHHHHHHIIIIITTTTHHHHHHTSHHHHHTT----TT-TTHHHHHHHHHHHHHHHH--

Organism: NCBI:txid144538

Radius of gyration: 21.34 Å; chains: 1; bounding box: 45×37×60 Å